Protein AF-A0A959CD07-F1 (afdb_monomer)

Solvent-accessible surface area (backbone atoms only — not comparable to full-atom values): 3179 Å² total; per-residue (Å²): 135,86,78,53,62,59,58,53,34,44,74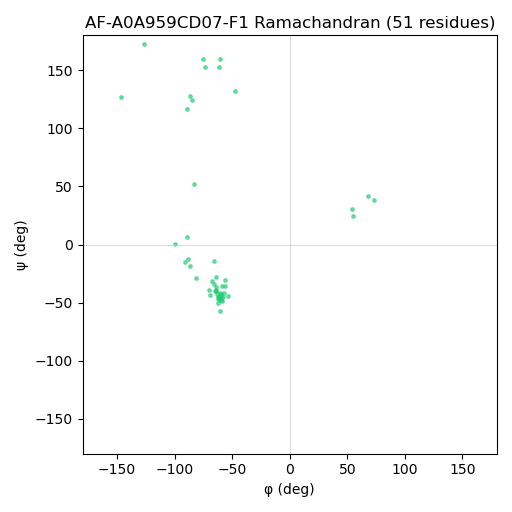,57,77,61,47,48,57,55,60,50,11,63,76,51,72,51,52,44,65,57,44,52,30,36,63,68,71,74,40,82,69,54,72,68,54,47,53,40,50,64,71,76,108

Radius of gyration: 9.79 Å; Cα contacts (8 Å, |Δi|>4): 45; chains: 1; bounding box: 24×23×19 Å

Secondary structure (DSSP, 8-state):
----HHHHHHHTTT--HHHHHHHHTS-HHHHHHHHTTS-PPPHHHHHHHHHH-

Structure (mmCIF, N/CA/C/O backbone):
data_AF-A0A959CD07-F1
#
_entry.id   AF-A0A959CD07-F1
#
loop_
_atom_site.group_PDB
_atom_site.id
_atom_site.type_symbol
_atom_site.label_atom_id
_atom_site.label_alt_id
_atom_site.label_comp_id
_atom_site.label_asym_id
_atom_site.label_entity_id
_atom_site.label_seq_id
_atom_site.pdbx_PDB_ins_code
_atom_site.Cartn_x
_atom_site.Cartn_y
_atom_site.Cartn_z
_atom_site.occupancy
_atom_site.B_iso_or_equiv
_atom_site.auth_seq_id
_atom_site.auth_comp_id
_atom_site.auth_asym_id
_atom_site.auth_atom_id
_atom_site.pdbx_PDB_model_num
ATOM 1 N N . MET A 1 1 ? 17.269 2.374 -1.846 1.00 57.19 1 MET A N 1
ATOM 2 C CA . MET A 1 1 ? 16.076 2.137 -2.690 1.00 57.19 1 MET A CA 1
ATOM 3 C C . MET A 1 1 ? 15.124 3.300 -2.500 1.00 57.19 1 MET A C 1
ATOM 5 O O . MET A 1 1 ? 14.829 3.626 -1.358 1.00 57.19 1 MET A O 1
ATOM 9 N N . HIS A 1 2 ? 14.690 3.946 -3.581 1.00 71.25 2 HIS A N 1
ATOM 10 C CA . HIS A 1 2 ? 13.651 4.970 -3.503 1.00 71.25 2 HIS A CA 1
ATOM 11 C C . HIS A 1 2 ? 12.280 4.297 -3.593 1.00 71.25 2 HIS A C 1
ATOM 13 O O . HIS A 1 2 ? 12.031 3.504 -4.497 1.00 71.25 2 HIS A O 1
ATOM 19 N N . ASN A 1 3 ? 11.402 4.587 -2.635 1.00 84.44 3 ASN A N 1
ATOM 20 C CA . ASN A 1 3 ? 10.017 4.141 -2.681 1.00 84.44 3 ASN A CA 1
ATOM 21 C C . ASN A 1 3 ? 9.179 5.192 -3.411 1.00 84.44 3 ASN A C 1
ATOM 23 O O . ASN A 1 3 ? 9.038 6.315 -2.930 1.00 84.44 3 ASN A O 1
ATOM 27 N N . HIS A 1 4 ? 8.611 4.807 -4.552 1.00 92.50 4 HIS A N 1
ATOM 28 C CA . HIS A 1 4 ? 7.762 5.673 -5.371 1.00 92.50 4 HIS A CA 1
ATOM 29 C C . HIS A 1 4 ? 6.261 5.426 -5.167 1.00 92.50 4 HIS A C 1
ATOM 31 O O . HIS A 1 4 ? 5.450 6.116 -5.773 1.00 92.50 4 HIS A O 1
ATOM 37 N N . ILE A 1 5 ? 5.871 4.491 -4.293 1.00 93.00 5 ILE A N 1
ATOM 38 C CA . ILE A 1 5 ? 4.476 4.079 -4.062 1.00 93.00 5 ILE A CA 1
ATOM 39 C C . ILE A 1 5 ? 3.627 5.275 -3.645 1.00 93.00 5 ILE A C 1
ATOM 41 O O . ILE A 1 5 ? 2.548 5.481 -4.190 1.00 93.00 5 ILE A O 1
ATOM 45 N N . LYS A 1 6 ? 4.135 6.102 -2.722 1.00 94.31 6 LYS A N 1
ATOM 46 C CA . LYS A 1 6 ? 3.437 7.315 -2.282 1.00 94.31 6 LYS A CA 1
ATOM 47 C C . LYS A 1 6 ? 3.185 8.254 -3.463 1.00 94.31 6 LYS A C 1
ATOM 49 O O . LYS A 1 6 ? 2.065 8.715 -3.640 1.00 94.31 6 LYS A O 1
ATOM 54 N N . THR A 1 7 ? 4.209 8.513 -4.275 1.00 94.81 7 THR A N 1
ATOM 55 C CA . THR A 1 7 ? 4.111 9.393 -5.447 1.00 94.81 7 THR A CA 1
ATOM 56 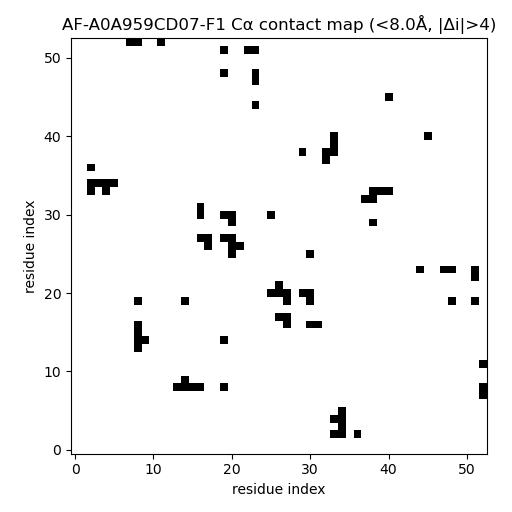C C . THR A 1 7 ? 3.126 8.848 -6.477 1.00 94.81 7 THR A C 1
ATOM 58 O O . THR A 1 7 ? 2.218 9.571 -6.868 1.00 94.81 7 THR A O 1
ATOM 61 N N . LEU A 1 8 ? 3.243 7.572 -6.857 1.00 95.19 8 LEU A N 1
ATOM 62 C CA . LEU A 1 8 ? 2.326 6.905 -7.791 1.00 95.19 8 LEU A CA 1
ATOM 63 C C . LEU A 1 8 ? 0.879 6.962 -7.296 1.00 95.19 8 LEU A C 1
ATOM 65 O O . LEU A 1 8 ? -0.030 7.283 -8.056 1.00 95.19 8 LEU A O 1
ATOM 69 N N . ARG A 1 9 ? 0.673 6.743 -5.994 1.00 96.00 9 ARG A N 1
ATOM 70 C CA . ARG A 1 9 ? -0.638 6.839 -5.359 1.00 96.00 9 ARG A CA 1
ATOM 71 C C . ARG A 1 9 ? -1.244 8.241 -5.481 1.00 96.00 9 ARG A C 1
ATOM 73 O O . ARG A 1 9 ? -2.432 8.353 -5.761 1.00 96.00 9 ARG A O 1
ATOM 80 N N . PHE A 1 10 ? -0.454 9.300 -5.298 1.00 95.94 10 PHE A N 1
ATOM 81 C CA . PHE A 1 10 ? -0.941 10.671 -5.490 1.00 95.94 10 PHE A CA 1
ATOM 82 C C . PHE A 1 10 ? -1.208 11.007 -6.962 1.00 95.94 10 PHE A C 1
ATOM 84 O O . PHE A 1 10 ? -2.219 11.639 -7.254 1.00 95.94 10 PHE A O 1
ATOM 91 N N . LEU A 1 11 ? -0.359 10.540 -7.885 1.00 96.12 11 LEU A N 1
ATOM 92 C CA . LEU A 1 11 ? -0.569 10.713 -9.329 1.00 96.12 11 LEU A CA 1
ATOM 93 C C . LEU A 1 11 ? -1.824 9.978 -9.828 1.00 96.12 11 LEU A C 1
ATOM 95 O O . LEU A 1 11 ? -2.473 10.432 -10.765 1.00 96.12 11 LEU A O 1
ATOM 99 N N . CYS A 1 12 ? -2.216 8.890 -9.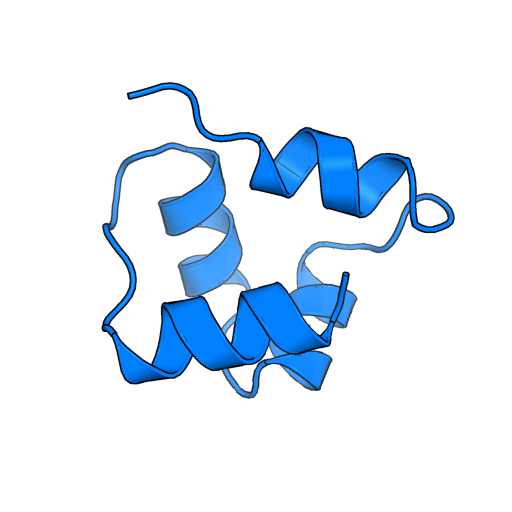164 1.00 93.62 12 CYS A N 1
ATOM 100 C CA . CYS A 1 12 ? -3.459 8.162 -9.412 1.00 93.62 12 CYS A CA 1
ATOM 101 C C . CYS A 1 12 ? -4.663 8.812 -8.688 1.00 93.62 12 CYS A C 1
ATOM 103 O O . CYS A 1 12 ? -5.377 8.159 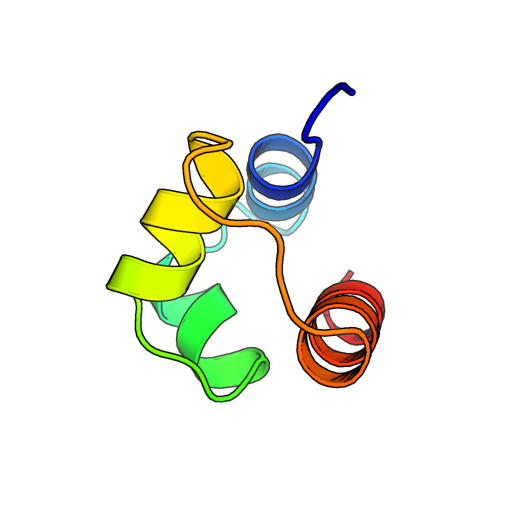-7.926 1.00 93.62 12 CYS A O 1
ATOM 105 N N . GLY A 1 13 ? -4.862 10.120 -8.884 1.00 94.31 13 GLY A N 1
ATOM 106 C CA . GLY A 1 13 ? -6.031 10.855 -8.379 1.00 94.31 13 GLY A CA 1
ATOM 107 C C . GLY A 1 13 ? -6.097 10.988 -6.856 1.00 94.31 13 GLY A C 1
ATOM 108 O O . GLY A 1 13 ? -7.159 10.785 -6.274 1.00 94.31 13 GLY A O 1
ATOM 109 N N . GLU A 1 14 ? -4.966 11.271 -6.202 1.00 93.44 14 GLU A N 1
ATOM 110 C CA . GLU A 1 14 ? -4.876 11.420 -4.739 1.00 93.44 14 GLU A CA 1
ATOM 111 C C . GLU A 1 14 ? -5.417 10.213 -3.953 1.00 93.44 14 GLU A C 1
ATOM 113 O O . GLU A 1 14 ? -5.906 10.341 -2.827 1.00 93.44 14 GLU A O 1
ATOM 118 N N . MET A 1 15 ? -5.299 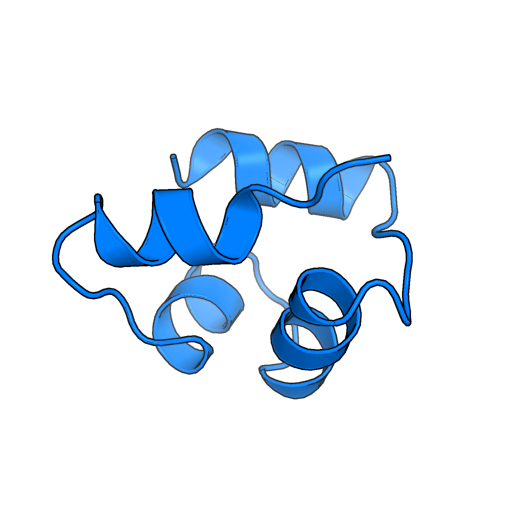9.014 -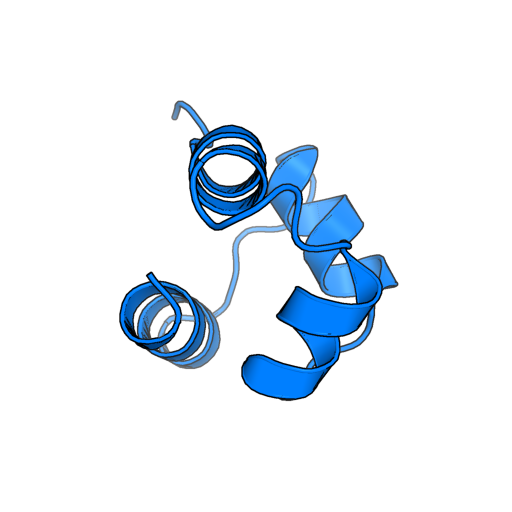4.536 1.00 97.31 15 MET A N 1
ATOM 119 C CA . MET A 1 15 ? -5.786 7.767 -3.952 1.00 97.31 15 MET A CA 1
ATOM 120 C C . MET A 1 15 ? -5.351 7.649 -2.489 1.00 97.31 15 MET A C 1
ATOM 122 O O . MET A 1 15 ? -4.189 7.846 -2.159 1.00 97.31 15 MET A O 1
ATOM 126 N N . THR A 1 16 ? -6.246 7.312 -1.566 1.00 97.88 16 THR A N 1
ATOM 127 C CA . THR A 1 16 ? -5.854 7.185 -0.154 1.00 97.88 16 THR A CA 1
ATOM 128 C C . THR A 1 16 ? -5.077 5.888 0.097 1.00 97.88 16 THR A C 1
ATOM 130 O O . THR A 1 16 ? -5.171 4.922 -0.660 1.00 97.88 16 THR A O 1
ATOM 133 N N . GLN A 1 17 ? -4.317 5.821 1.194 1.00 97.50 17 GLN A N 1
ATOM 134 C CA . GLN A 1 17 ? -3.638 4.577 1.597 1.00 97.50 17 GLN A CA 1
ATOM 135 C C . GLN A 1 17 ? -4.628 3.425 1.820 1.00 97.50 17 GLN A C 1
ATOM 137 O O . GLN A 1 17 ? -4.312 2.283 1.510 1.00 97.50 17 GLN A O 1
ATOM 142 N N . GLN A 1 18 ? -5.818 3.737 2.347 1.00 98.06 18 GLN A N 1
ATOM 143 C CA . GLN A 1 18 ? -6.906 2.777 2.529 1.00 98.06 18 GLN A CA 1
ATOM 144 C C . GLN A 1 18 ? -7.371 2.222 1.177 1.00 98.06 18 GLN A C 1
ATOM 146 O O . GLN A 1 18 ? -7.450 1.012 1.005 1.00 98.06 18 GLN A O 1
ATOM 151 N N . ALA A 1 19 ? -7.576 3.096 0.191 1.00 97.62 19 ALA A N 1
ATOM 152 C CA . ALA A 1 19 ? -8.032 2.698 -1.135 1.00 97.62 19 ALA A CA 1
ATOM 153 C C . ALA A 1 19 ? -6.982 1.876 -1.911 1.00 97.62 19 ALA A C 1
ATOM 155 O O . ALA A 1 19 ? -7.341 1.014 -2.712 1.00 97.62 19 ALA A O 1
ATOM 156 N N . LEU A 1 20 ? -5.684 2.118 -1.693 1.00 97.19 20 LEU A N 1
ATOM 157 C CA . LEU A 1 20 ? -4.630 1.241 -2.217 1.00 97.19 20 LEU A CA 1
ATOM 158 C C . LEU A 1 20 ? -4.645 -0.120 -1.506 1.00 97.19 20 LEU A C 1
ATOM 160 O O . LEU A 1 20 ? -4.540 -1.156 -2.154 1.00 97.19 20 LEU A O 1
ATOM 164 N N . ALA A 1 21 ? -4.800 -0.121 -0.181 1.00 97.62 21 ALA A N 1
ATOM 165 C CA . ALA A 1 21 ? -4.828 -1.335 0.626 1.00 97.62 21 ALA A CA 1
ATOM 166 C C . ALA A 1 21 ? -5.975 -2.273 0.213 1.00 97.62 21 ALA A C 1
ATOM 168 O O . ALA A 1 21 ? -5.749 -3.466 0.032 1.00 97.62 21 ALA A O 1
ATOM 169 N N . GLU A 1 22 ? -7.165 -1.720 -0.033 1.00 97.75 22 GLU A N 1
ATOM 170 C CA . GLU A 1 22 ? -8.337 -2.453 -0.529 1.00 97.75 22 GLU A CA 1
ATOM 171 C C . GLU A 1 22 ? -8.093 -3.076 -1.908 1.00 97.75 22 GLU A C 1
ATOM 173 O O . GLU A 1 22 ? -8.356 -4.261 -2.095 1.00 97.75 22 GLU A O 1
ATOM 178 N N . ARG A 1 23 ? -7.516 -2.322 -2.855 1.00 96.62 23 ARG A N 1
ATOM 179 C CA . ARG A 1 23 ? -7.197 -2.834 -4.203 1.00 96.62 23 ARG A CA 1
ATOM 180 C C . ARG A 1 23 ? -6.130 -3.931 -4.194 1.00 96.62 23 ARG A C 1
ATOM 182 O O . ARG A 1 23 ? -6.168 -4.835 -5.021 1.00 96.62 23 ARG A O 1
ATOM 189 N N . VAL A 1 24 ? -5.169 -3.845 -3.276 1.00 96.06 24 VAL A N 1
ATOM 190 C CA . VAL A 1 24 ? -4.057 -4.803 -3.143 1.00 96.06 24 VAL A CA 1
ATOM 191 C C . VAL A 1 24 ? -4.446 -6.008 -2.269 1.00 96.06 24 VAL A C 1
ATOM 193 O O . VAL A 1 24 ? -3.803 -7.058 -2.338 1.00 96.06 24 VAL A O 1
ATOM 196 N N . GLY A 1 25 ? -5.501 -5.886 -1.460 1.00 96.50 25 GLY A N 1
ATOM 197 C CA . GLY A 1 25 ? -5.934 -6.911 -0.510 1.00 96.50 25 GLY A CA 1
ATOM 198 C C . GLY A 1 25 ? -5.016 -7.021 0.711 1.00 96.50 25 GLY A C 1
ATOM 199 O O . GLY A 1 25 ? -4.721 -8.124 1.164 1.00 96.50 25 GLY A O 1
ATOM 200 N N . VAL A 1 26 ? -4.519 -5.890 1.220 1.00 96.38 26 VAL A N 1
ATOM 201 C CA . VAL A 1 26 ? -3.676 -5.812 2.428 1.00 96.38 26 VAL A CA 1
ATOM 202 C C . VAL A 1 26 ? -4.257 -4.816 3.428 1.00 96.38 26 VAL A C 1
ATOM 204 O O . VAL A 1 26 ? -5.201 -4.091 3.132 1.00 96.38 26 VAL A O 1
ATOM 207 N N . SER A 1 27 ? -3.686 -4.746 4.630 1.00 97.56 27 SER A N 1
ATOM 208 C CA . SER A 1 27 ? -4.086 -3.722 5.597 1.00 97.56 27 SER A CA 1
ATOM 209 C C . SER A 1 27 ? -3.551 -2.337 5.207 1.00 97.56 27 SER A C 1
ATOM 211 O O . SER A 1 27 ? -2.466 -2.202 4.632 1.00 97.56 27 SER A O 1
ATOM 213 N N . ARG A 1 28 ? -4.250 -1.272 5.615 1.00 97.50 28 ARG A N 1
ATOM 214 C CA . ARG A 1 28 ? -3.734 0.104 5.502 1.00 97.50 28 ARG A CA 1
ATOM 215 C C . ARG A 1 28 ? -2.381 0.276 6.199 1.00 97.50 28 ARG A C 1
ATOM 217 O O . ARG A 1 28 ? -1.529 1.014 5.707 1.00 97.50 28 ARG A O 1
ATOM 224 N N . GLN A 1 29 ? -2.161 -0.409 7.323 1.00 97.25 29 GLN A N 1
ATOM 225 C CA . GLN A 1 29 ? -0.886 -0.369 8.046 1.00 97.25 29 GLN A CA 1
ATOM 226 C C . GLN A 1 29 ? 0.261 -0.952 7.214 1.00 97.25 29 GLN A C 1
ATOM 228 O O . GLN A 1 29 ? 1.360 -0.399 7.227 1.00 97.25 29 GLN A O 1
ATOM 233 N N . THR A 1 30 ? -0.003 -2.002 6.432 1.00 95.88 30 THR A N 1
ATOM 234 C CA . THR A 1 30 ? 0.961 -2.580 5.487 1.00 95.88 30 THR A CA 1
ATOM 235 C C . THR A 1 30 ? 1.376 -1.544 4.445 1.00 95.88 30 THR A C 1
ATOM 237 O O . THR A 1 30 ? 2.568 -1.331 4.244 1.00 95.88 30 THR A O 1
ATOM 240 N N . VAL A 1 31 ? 0.419 -0.823 3.850 1.00 96.44 31 VAL A N 1
ATOM 241 C CA . VAL A 1 31 ? 0.712 0.263 2.896 1.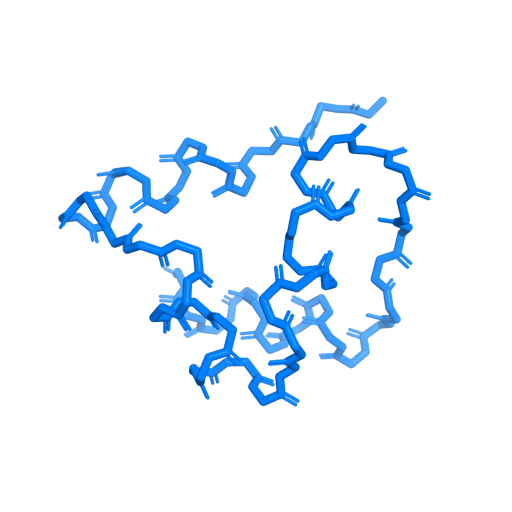00 96.44 31 VAL A CA 1
ATOM 242 C C . VAL A 1 31 ? 1.546 1.371 3.546 1.00 96.44 31 VAL A C 1
ATOM 244 O O . VAL A 1 31 ? 2.535 1.810 2.964 1.00 96.44 31 VAL A O 1
ATOM 247 N N . ILE A 1 32 ? 1.210 1.787 4.773 1.00 96.19 32 ILE A N 1
ATOM 248 C CA . ILE A 1 32 ? 1.990 2.787 5.526 1.00 96.19 32 ILE A CA 1
ATOM 249 C C . ILE A 1 32 ? 3.430 2.309 5.750 1.00 96.19 32 ILE A C 1
ATOM 251 O O . ILE A 1 32 ? 4.372 3.085 5.581 1.00 96.19 32 ILE A O 1
ATOM 255 N N . ALA A 1 33 ? 3.617 1.051 6.152 1.00 95.50 33 ALA A N 1
ATOM 256 C CA . ALA A 1 33 ? 4.938 0.487 6.400 1.00 95.50 33 ALA A CA 1
ATOM 257 C C . ALA A 1 33 ? 5.770 0.414 5.113 1.00 95.50 33 ALA A C 1
ATOM 259 O O . ALA A 1 33 ? 6.952 0.764 5.145 1.00 95.50 33 ALA A O 1
ATOM 260 N N . ILE A 1 34 ? 5.140 0.053 3.988 1.00 94.19 34 ILE A N 1
ATOM 261 C CA . ILE A 1 34 ? 5.759 0.074 2.659 1.00 94.19 34 ILE A CA 1
ATOM 262 C C . ILE A 1 34 ? 6.188 1.500 2.315 1.00 94.19 34 ILE A C 1
ATOM 264 O O . ILE A 1 34 ? 7.377 1.728 2.122 1.00 94.19 34 ILE A O 1
ATOM 268 N N . GLU A 1 35 ? 5.272 2.478 2.314 1.00 94.50 35 GLU A N 1
ATOM 269 C CA . GLU A 1 35 ? 5.571 3.882 1.970 1.00 94.50 35 GLU A CA 1
ATOM 270 C C . GLU A 1 35 ? 6.683 4.495 2.839 1.00 94.50 35 GLU A C 1
ATOM 272 O O . GLU A 1 35 ? 7.426 5.360 2.378 1.00 94.50 35 GLU A O 1
ATOM 277 N N . ARG A 1 36 ? 6.819 4.050 4.094 1.00 93.81 36 ARG A N 1
ATOM 278 C CA . ARG A 1 36 ? 7.869 4.504 5.023 1.00 93.81 36 ARG A CA 1
ATOM 279 C C . ARG A 1 36 ? 9.163 3.689 4.938 1.00 93.81 36 ARG A C 1
ATOM 281 O O . ARG A 1 36 ? 10.039 3.906 5.769 1.00 93.81 36 ARG A O 1
ATOM 288 N N . ASN A 1 37 ? 9.288 2.764 3.982 1.00 90.94 37 ASN A N 1
ATOM 289 C CA . ASN A 1 37 ? 10.409 1.822 3.845 1.00 90.94 37 ASN A CA 1
ATOM 290 C C . ASN A 1 37 ? 10.683 0.980 5.105 1.00 90.94 37 ASN A C 1
ATOM 292 O O . ASN A 1 37 ? 11.798 0.518 5.323 1.00 90.94 37 ASN A O 1
ATOM 296 N N . LYS A 1 38 ? 9.670 0.783 5.953 1.00 89.88 38 LYS A N 1
ATOM 297 C CA . LYS A 1 38 ? 9.764 -0.049 7.162 1.00 89.88 38 LYS A CA 1
ATOM 298 C C . LYS A 1 38 ? 9.434 -1.515 6.895 1.00 89.88 38 LYS A C 1
ATOM 300 O O . LYS A 1 38 ? 9.657 -2.353 7.761 1.00 89.88 38 LYS A O 1
ATOM 305 N N . TYR A 1 39 ? 8.873 -1.809 5.727 1.00 86.38 39 TYR A N 1
ATOM 306 C CA . TYR A 1 39 ? 8.502 -3.149 5.310 1.00 86.38 39 TYR A CA 1
ATOM 307 C C . TYR A 1 39 ? 8.690 -3.293 3.803 1.00 86.38 39 TYR A C 1
ATOM 309 O O . TYR A 1 39 ? 8.151 -2.500 3.029 1.00 86.38 39 TYR A O 1
ATOM 317 N N . SER A 1 40 ? 9.431 -4.320 3.399 1.00 88.19 40 SER A N 1
ATOM 318 C CA . SER A 1 40 ? 9.497 -4.736 2.002 1.00 88.19 40 SER A CA 1
ATOM 319 C C . SER A 1 40 ? 8.320 -5.671 1.717 1.00 88.19 40 SER A C 1
ATOM 321 O O . SER A 1 40 ? 8.170 -6.668 2.427 1.00 88.19 40 SER A O 1
ATOM 323 N N . PRO A 1 41 ? 7.473 -5.378 0.714 1.00 90.25 41 PRO A N 1
ATOM 324 C CA . PRO A 1 41 ? 6.362 -6.255 0.362 1.00 90.25 41 PRO A CA 1
ATOM 325 C C . PRO A 1 41 ? 6.862 -7.633 -0.090 1.00 90.25 41 PRO A C 1
ATOM 327 O O . PRO A 1 41 ? 7.954 -7.754 -0.647 1.00 90.25 41 PRO A O 1
ATOM 330 N N . SER A 1 42 ? 6.039 -8.671 0.094 1.00 94.06 42 SER A N 1
ATOM 331 C CA . SER A 1 42 ? 6.264 -9.955 -0.580 1.00 94.06 42 SER A CA 1
ATOM 332 C C . SER A 1 42 ? 6.219 -9.778 -2.101 1.00 94.06 42 SER A C 1
ATOM 334 O O . SER A 1 42 ? 5.615 -8.825 -2.599 1.00 94.06 42 SER A O 1
ATOM 336 N N . LEU A 1 43 ? 6.806 -10.716 -2.850 1.00 94.38 43 LEU A N 1
ATOM 337 C CA . LEU A 1 43 ? 6.773 -10.695 -4.316 1.00 94.38 43 LEU A CA 1
ATOM 338 C C . LEU A 1 43 ? 5.336 -10.587 -4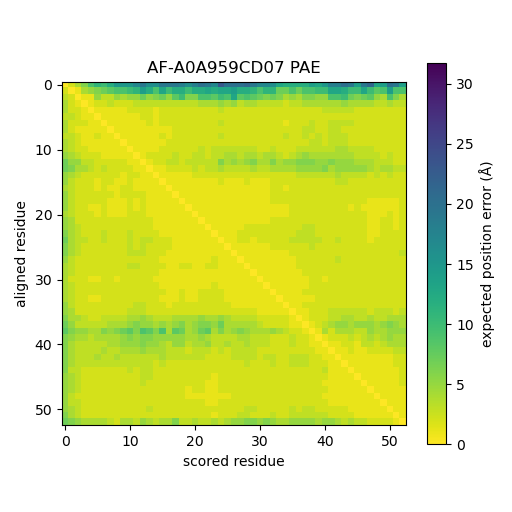.854 1.00 94.38 43 LEU A C 1
ATOM 340 O O . LEU A 1 43 ? 5.047 -9.770 -5.723 1.00 94.38 43 LEU A O 1
ATOM 344 N N . GLU A 1 44 ? 4.419 -11.359 -4.273 1.00 94.81 44 GLU A N 1
ATOM 345 C CA . GLU A 1 44 ? 2.993 -11.313 -4.596 1.00 94.81 44 GLU A CA 1
ATOM 346 C C . GLU A 1 44 ? 2.386 -9.923 -4.348 1.00 94.81 44 GLU A C 1
ATOM 348 O O . GLU A 1 44 ? 1.720 -9.371 -5.223 1.00 94.81 44 GLU A O 1
ATOM 353 N N . THR A 1 45 ? 2.654 -9.323 -3.183 1.00 93.81 45 THR A N 1
ATOM 354 C CA . THR A 1 45 ? 2.149 -7.985 -2.837 1.00 93.81 45 THR A CA 1
ATOM 355 C C . THR A 1 45 ? 2.726 -6.924 -3.773 1.00 93.81 45 THR A C 1
ATOM 357 O O . THR A 1 45 ? 2.000 -6.037 -4.214 1.00 93.81 45 THR A O 1
ATOM 360 N N . ALA A 1 46 ? 4.008 -7.030 -4.126 1.00 93.88 46 ALA A N 1
ATOM 361 C CA . ALA A 1 46 ? 4.658 -6.130 -5.072 1.00 93.88 46 ALA A CA 1
ATOM 362 C C . ALA A 1 46 ? 3.995 -6.196 -6.457 1.00 93.88 46 ALA A C 1
ATOM 364 O O . ALA A 1 46 ? 3.668 -5.153 -7.019 1.00 93.88 46 ALA A O 1
ATOM 365 N N . PHE A 1 47 ? 3.710 -7.400 -6.969 1.00 95.81 47 PHE A N 1
ATOM 366 C CA . PHE A 1 47 ? 2.980 -7.569 -8.230 1.00 95.81 47 PHE A CA 1
ATOM 367 C C . PHE A 1 47 ? 1.549 -7.041 -8.163 1.00 95.81 47 PHE A C 1
ATOM 369 O O . PHE A 1 47 ? 1.083 -6.435 -9.123 1.00 95.81 47 PHE A O 1
ATOM 376 N N . ARG A 1 48 ? 0.842 -7.238 -7.044 1.00 96.19 48 ARG A N 1
ATOM 377 C CA . ARG A 1 48 ? -0.502 -6.670 -6.862 1.00 96.19 48 ARG A CA 1
ATOM 378 C C . ARG A 1 48 ? -0.471 -5.148 -6.886 1.00 96.19 48 ARG A C 1
ATOM 380 O O . ARG A 1 48 ? -1.280 -4.553 -7.584 1.00 96.19 48 ARG A O 1
ATOM 387 N N . ILE A 1 49 ? 0.481 -4.521 -6.194 1.00 95.12 49 ILE A N 1
ATOM 388 C CA . ILE A 1 49 ? 0.637 -3.062 -6.223 1.00 95.12 49 ILE A CA 1
ATOM 389 C C . ILE A 1 49 ? 0.985 -2.577 -7.636 1.00 95.12 49 ILE A C 1
ATOM 391 O O . ILE A 1 49 ? 0.394 -1.611 -8.105 1.00 95.12 49 ILE A O 1
ATOM 395 N N . ALA A 1 50 ? 1.879 -3.275 -8.338 1.00 95.00 50 ALA A N 1
ATOM 396 C CA . ALA A 1 50 ? 2.251 -2.951 -9.715 1.00 95.00 50 ALA A CA 1
ATOM 397 C C . ALA A 1 50 ? 1.111 -3.129 -10.734 1.00 95.00 50 ALA A C 1
ATOM 399 O O . ALA A 1 50 ? 1.250 -2.675 -11.855 1.00 95.00 50 ALA A O 1
ATOM 400 N N . ARG A 1 51 ? 0.010 -3.807 -10.380 1.00 95.19 51 ARG A N 1
ATOM 401 C CA . ARG A 1 51 ? -1.206 -3.888 -11.210 1.00 95.19 51 ARG A CA 1
ATOM 402 C C . ARG A 1 51 ? -2.222 -2.787 -10.902 1.00 95.19 51 ARG A C 1
ATOM 404 O O . ARG A 1 51 ? -3.177 -2.632 -11.653 1.00 95.19 51 ARG A O 1
ATOM 411 N N . VAL A 1 52 ? -2.074 -2.089 -9.773 1.00 94.75 52 VAL A N 1
ATOM 412 C CA . VAL A 1 52 ? -2.950 -0.966 -9.394 1.00 94.75 52 VAL A CA 1
ATOM 413 C C . VAL A 1 52 ? -2.531 0.329 -10.090 1.00 94.75 52 VAL A C 1
ATOM 415 O O . VAL A 1 52 ? -3.382 1.189 -10.316 1.00 94.75 52 VAL A O 1
ATOM 418 N N . PHE A 1 53 ? -1.242 0.460 -10.404 1.00 90.56 53 PHE A N 1
ATOM 419 C CA . PHE A 1 53 ? -0.645 1.581 -11.130 1.00 90.56 53 PHE A CA 1
ATOM 420 C C . PHE A 1 53 ? -0.288 1.155 -12.550 1.00 90.56 53 PHE A C 1
ATOM 422 O O . PHE A 1 53 ? -0.410 2.011 -13.450 1.00 90.56 53 PHE A O 1
#

Mean predicted aligned error: 2.67 Å

Foldseek 3Di:
DDQCLCVVCCVVVVHDLCNLCVQLVHDSVQSVCSNVVVDDDDPSSVVSSVVVD

Sequence (53 aa):
MHNHIKTLRFLCGEMTQQALAERVGVSRQTVIAIERNKYSPSLETAFRIARVF

Nearest PDB structures (foldseek):
  4ia8-assembly1_B  TM=9.171E-01  e=2.183E-02  Enter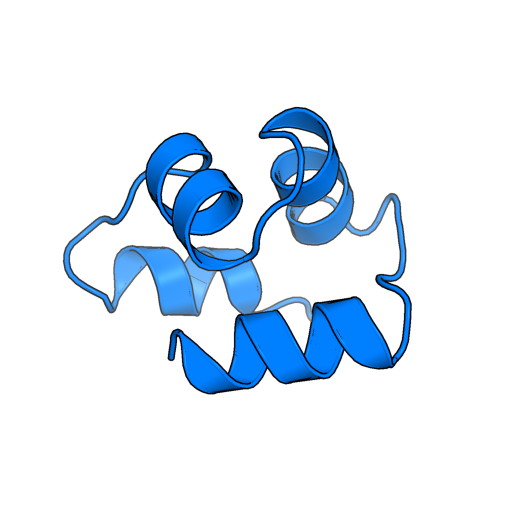obacter sp. RFL1396
  2b5a-assembly1_A  TM=9.437E-01  e=6.875E-02  [Bacillus] caldolyticus
  6jq1-assembly1_A  TM=9.177E-01  e=6.472E-02  Deinococcus geothermalis DSM 11300
  4i6u-assembly1_A  TM=8.943E-01  e=4.241E-02  Enterobacter sp. RFL1396
  3f51-assembly1_A  TM=8.274E-01  e=7.757E-02  Corynebacterium glutamicum

pLDDT: mean 93.52, std 6.6, range [57.19, 98.06]